Protein AF-A0AA96LCL4-F1 (afdb_monomer)

Organism: NCBI:txid2918900

pLDDT: mean 92.93, std 9.3, range [52.12, 98.62]

Foldseek 3Di:
DDDFDPDPTVDPNVVVLLVVLVVCCVVCVVVLVPPDDSVVSSVLLVVLLVVLVVCVVVVVDPPVRSVVSSVVVVVVVSVVVVVVVVVVVD

Sequence (90 aa):
MIFFDLDGTLLDFKGAEFRGVQAFHLEHGSNLGLTVDLMEFYQEWCQIGKKHYIRFLQGELTFRQQQIERIKNWLKGLRMRQRRSIFSDM

InterPro domains:
  IPR023198 Phosphoglycolate phosphatase-like, domain 2 [G3DSA:1.10.150.240] (12-82)
  IPR023214 HAD superfamily [G3DSA:3.40.50.1000] (2-11)
  IPR036412 HAD-like superfamily [SSF56784] (2-78)

Structure (mmCIF, N/CA/C/O backbone):
data_AF-A0AA96LCL4-F1
#
_entry.id   AF-A0AA96LCL4-F1
#
loop_
_atom_site.group_PDB
_atom_site.id
_atom_site.type_symbol
_atom_site.label_atom_id
_atom_site.label_alt_id
_atom_site.label_comp_id
_atom_site.label_asym_id
_atom_site.label_entity_id
_atom_site.label_seq_id
_atom_site.pdbx_PDB_ins_code
_atom_site.Cartn_x
_atom_site.Cartn_y
_atom_site.Cartn_z
_atom_site.occupancy
_atom_site.B_iso_or_equiv
_atom_site.auth_seq_id
_atom_site.auth_comp_id
_atom_site.auth_asym_id
_atom_site.auth_atom_id
_atom_site.pdbx_PDB_model_num
ATOM 1 N N . MET A 1 1 ? -28.101 -4.169 16.891 1.00 79.19 1 MET A N 1
ATOM 2 C CA . MET A 1 1 ? -27.267 -3.331 16.002 1.00 79.19 1 MET A CA 1
ATOM 3 C C . MET A 1 1 ? -26.066 -4.158 15.587 1.00 79.19 1 MET A C 1
ATOM 5 O O . MET A 1 1 ? -25.496 -4.799 16.459 1.00 79.19 1 MET A O 1
ATOM 9 N N . ILE A 1 2 ? -25.747 -4.214 14.293 1.00 91.38 2 ILE A N 1
ATOM 10 C CA . ILE A 1 2 ? -24.637 -5.019 13.758 1.00 91.38 2 ILE A CA 1
ATOM 11 C C . ILE A 1 2 ? -23.634 -4.064 13.113 1.00 91.38 2 ILE A C 1
ATOM 13 O O . ILE A 1 2 ? -24.045 -3.136 12.420 1.00 91.38 2 ILE A O 1
ATOM 17 N N . PHE A 1 3 ? -22.344 -4.292 13.356 1.00 93.38 3 PHE A N 1
ATOM 18 C CA . PHE A 1 3 ? -21.247 -3.523 12.775 1.00 93.38 3 PHE A CA 1
ATOM 19 C C . PHE A 1 3 ? -20.480 -4.399 11.786 1.00 93.38 3 PHE A C 1
ATOM 21 O O . PHE A 1 3 ? -20.075 -5.506 12.136 1.00 93.38 3 PHE A O 1
ATOM 28 N N . PHE A 1 4 ? -20.286 -3.888 10.57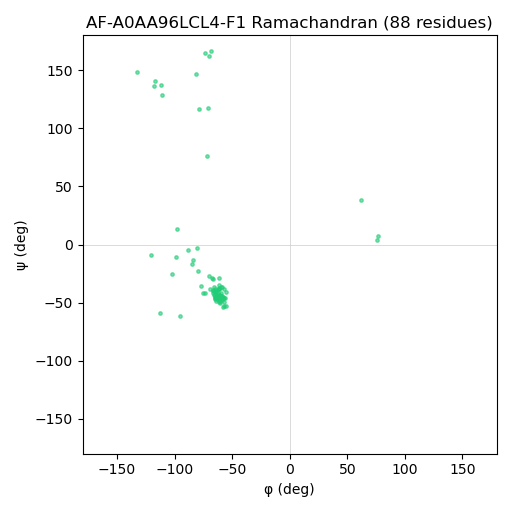2 1.00 95.00 4 PHE A N 1
ATOM 29 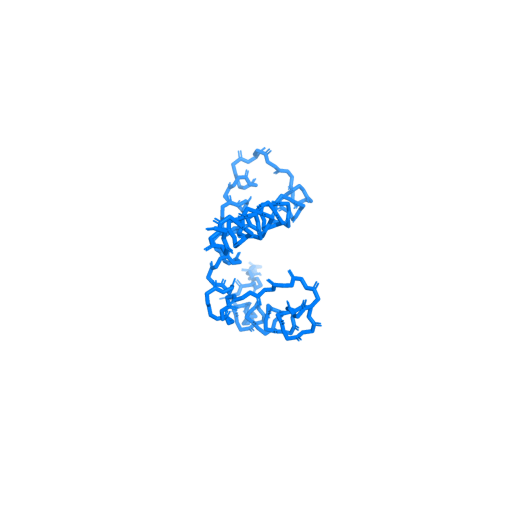C CA . PHE A 1 4 ? -19.435 -4.502 9.559 1.00 95.00 4 PHE A CA 1
ATOM 30 C C . PHE A 1 4 ? -18.209 -3.630 9.334 1.00 95.00 4 PHE A C 1
ATOM 32 O O . PHE A 1 4 ? -18.319 -2.406 9.246 1.00 95.00 4 PHE A O 1
ATOM 39 N N . ASP A 1 5 ? -17.056 -4.278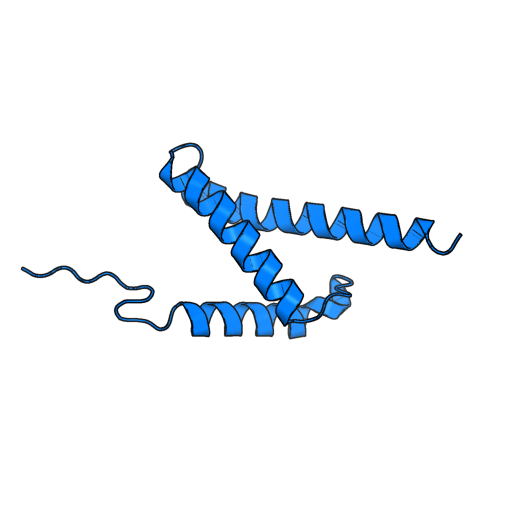 9.228 1.00 93.50 5 ASP A N 1
ATOM 40 C CA . ASP A 1 5 ? -15.862 -3.662 8.668 1.00 93.50 5 ASP A CA 1
ATOM 41 C C . ASP A 1 5 ? -16.035 -3.454 7.151 1.00 93.50 5 ASP A C 1
ATOM 43 O O . ASP A 1 5 ? -16.917 -4.046 6.522 1.00 93.50 5 ASP A O 1
ATOM 47 N N . LEU A 1 6 ? -15.217 -2.591 6.556 1.00 95.56 6 LEU A N 1
ATOM 48 C CA . LEU A 1 6 ? -15.285 -2.274 5.130 1.00 95.56 6 LEU A CA 1
ATOM 49 C C . LEU A 1 6 ? -14.298 -3.125 4.332 1.00 95.56 6 LEU A C 1
ATOM 51 O O . LEU A 1 6 ? -14.696 -3.916 3.470 1.00 95.56 6 LEU A O 1
ATOM 55 N N . ASP A 1 7 ? -13.012 -2.969 4.625 1.00 93.62 7 ASP A N 1
ATOM 56 C CA . ASP A 1 7 ? -11.926 -3.445 3.778 1.00 93.62 7 ASP A CA 1
ATOM 57 C C . ASP A 1 7 ? -11.700 -4.947 3.951 1.00 93.62 7 ASP A C 1
ATOM 59 O O . ASP A 1 7 ? -11.335 -5.431 5.017 1.00 93.62 7 ASP A O 1
ATOM 63 N N . GLY A 1 8 ? -11.914 -5.716 2.883 1.00 90.31 8 GLY A N 1
ATOM 64 C CA . GLY A 1 8 ? -11.826 -7.176 2.943 1.00 90.31 8 GLY A CA 1
ATOM 65 C C . GLY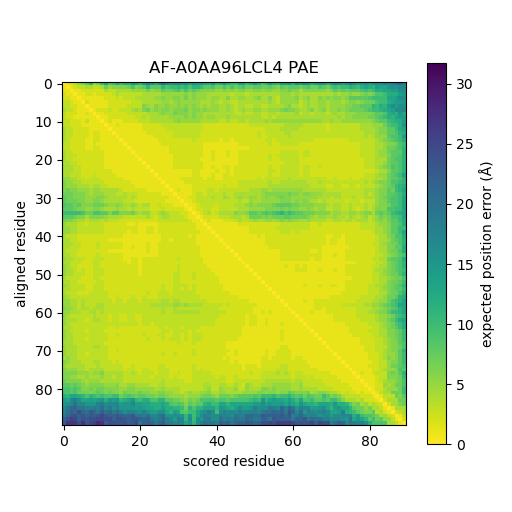 A 1 8 ? -13.032 -7.847 3.607 1.00 90.31 8 GLY A C 1
ATOM 66 O O . GLY A 1 8 ? -13.036 -9.069 3.728 1.00 90.31 8 GLY A O 1
ATOM 67 N N . THR A 1 9 ? -14.056 -7.072 3.985 1.00 94.69 9 THR A N 1
ATOM 68 C CA . THR A 1 9 ? -15.346 -7.584 4.473 1.00 94.69 9 THR A CA 1
ATOM 69 C C . THR A 1 9 ? -16.469 -7.268 3.487 1.00 94.69 9 THR A C 1
ATOM 71 O O . THR A 1 9 ? -17.113 -8.181 2.977 1.00 94.69 9 THR A O 1
ATOM 74 N N . LEU A 1 10 ? -16.692 -5.986 3.183 1.00 96.94 10 LEU A N 1
ATOM 75 C CA . LEU A 1 10 ? -17.703 -5.540 2.215 1.00 96.94 10 LEU A CA 1
ATOM 76 C C . LEU A 1 10 ? -17.092 -5.144 0.869 1.00 96.94 10 LEU A C 1
ATOM 78 O O . LEU A 1 10 ? -17.770 -5.196 -0.156 1.00 96.94 10 LEU A O 1
ATOM 82 N N . LEU A 1 11 ? -15.819 -4.747 0.867 1.00 96.88 11 LEU A N 1
ATOM 83 C CA . LEU A 1 11 ? -15.098 -4.295 -0.316 1.00 96.88 11 LEU A CA 1
ATOM 84 C C . LEU A 1 11 ? -13.921 -5.219 -0.632 1.00 96.88 11 LEU A C 1
ATOM 86 O O . LEU A 1 11 ? -13.178 -5.627 0.265 1.00 96.88 11 LEU A O 1
ATOM 90 N N . ASP A 1 12 ? -13.695 -5.470 -1.925 1.00 97.25 12 ASP A N 1
ATOM 91 C CA . ASP A 1 12 ? -12.458 -6.081 -2.426 1.00 97.25 12 ASP A CA 1
ATOM 92 C C . ASP A 1 12 ? -11.300 -5.077 -2.334 1.00 97.25 12 ASP A C 1
ATOM 94 O O . ASP A 1 12 ? -10.864 -4.454 -3.309 1.00 97.25 12 ASP A O 1
ATOM 98 N N . PHE A 1 13 ? -10.816 -4.906 -1.109 1.00 96.00 13 PHE A N 1
ATOM 99 C CA . PHE A 1 13 ? -9.724 -4.002 -0.798 1.00 96.00 13 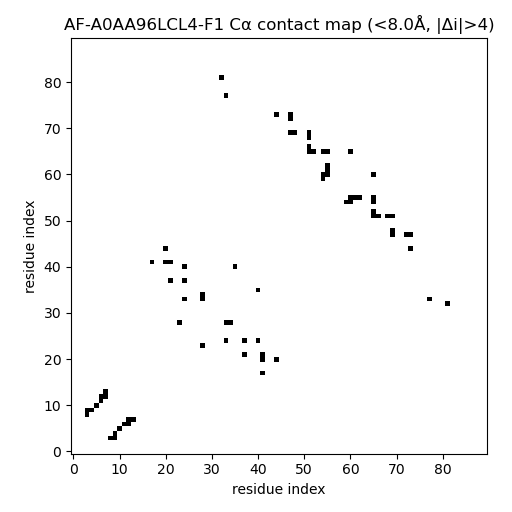PHE A CA 1
ATOM 100 C C . PHE A 1 13 ? -8.435 -4.406 -1.517 1.00 96.00 13 PHE A C 1
ATOM 102 O O . PHE A 1 13 ? -7.699 -3.548 -1.998 1.00 96.00 13 PHE A O 1
ATOM 109 N N . LYS A 1 14 ? -8.156 -5.711 -1.633 1.00 95.75 14 LYS A N 1
ATOM 110 C CA . LYS A 1 14 ? -6.902 -6.189 -2.226 1.00 95.75 14 LYS A CA 1
ATOM 111 C C . LYS A 1 14 ? -6.868 -6.023 -3.734 1.00 95.75 14 LYS A C 1
ATOM 113 O O . LYS A 1 14 ? -5.855 -5.555 -4.254 1.00 95.75 14 LYS A O 1
ATOM 118 N N . GLY A 1 15 ? -7.965 -6.307 -4.429 1.00 97.62 15 GLY A N 1
ATOM 119 C CA . GLY A 1 15 ? -8.063 -6.000 -5.849 1.00 97.62 15 GLY A CA 1
ATOM 120 C C . GLY A 1 15 ? -8.017 -4.496 -6.117 1.00 97.62 15 GLY A C 1
ATOM 121 O O . GLY A 1 15 ? -7.363 -4.074 -7.070 1.00 97.62 15 GLY A O 1
ATOM 122 N N . ALA A 1 16 ? -8.646 -3.668 -5.274 1.00 9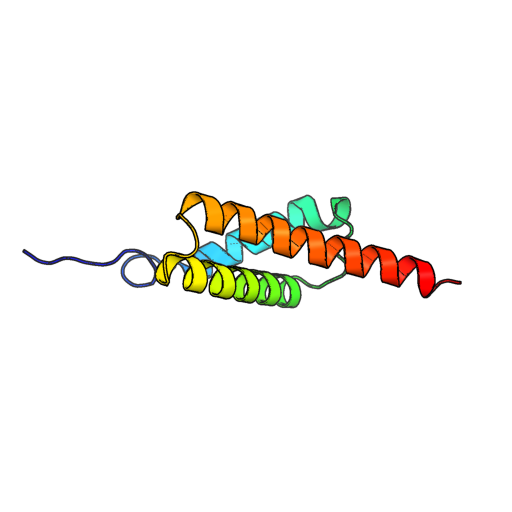7.62 16 ALA A N 1
ATOM 123 C CA . ALA A 1 16 ? -8.555 -2.211 -5.392 1.00 97.62 16 ALA A CA 1
ATOM 124 C C . ALA A 1 16 ? -7.120 -1.695 -5.169 1.00 97.62 16 ALA A C 1
ATOM 126 O O . ALA A 1 16 ? -6.626 -0.899 -5.968 1.00 97.62 16 ALA A O 1
ATOM 127 N N . GLU A 1 17 ? -6.430 -2.187 -4.135 1.00 97.38 17 GLU A N 1
ATOM 128 C CA . GLU A 1 17 ? -5.034 -1.851 -3.835 1.00 97.38 17 GLU A CA 1
ATOM 129 C C . GLU A 1 17 ? -4.110 -2.222 -5.002 1.00 97.38 17 GLU A C 1
ATOM 131 O O . GLU A 1 17 ? -3.324 -1.386 -5.448 1.00 97.38 17 GLU A O 1
ATOM 136 N N . PHE A 1 18 ? -4.236 -3.440 -5.540 1.00 98.38 18 PHE A N 1
ATOM 137 C CA . PHE A 1 18 ? -3.440 -3.886 -6.683 1.00 98.38 18 PHE A CA 1
ATOM 138 C C . PHE A 1 18 ? -3.675 -3.016 -7.921 1.00 98.38 18 PHE A C 1
ATOM 140 O O . PHE A 1 18 ? -2.714 -2.537 -8.518 1.00 98.38 18 PHE A O 1
ATOM 147 N N . ARG A 1 19 ? -4.939 -2.749 -8.281 1.00 98.50 19 ARG A N 1
ATOM 148 C CA . ARG A 1 19 ? -5.270 -1.898 -9.439 1.00 98.50 19 ARG A CA 1
ATOM 149 C C . ARG A 1 19 ? -4.730 -0.475 -9.284 1.00 98.50 19 ARG A C 1
ATOM 151 O O . ARG A 1 19 ? -4.241 0.093 -10.256 1.00 98.50 19 ARG A O 1
ATOM 158 N N . GLY A 1 20 ? -4.768 0.088 -8.075 1.00 97.81 20 GLY A N 1
ATOM 159 C CA . GLY A 1 20 ? -4.186 1.404 -7.796 1.00 97.81 20 GLY A CA 1
ATOM 160 C C . GLY A 1 20 ? -2.665 1.425 -7.963 1.00 97.81 20 GLY A C 1
ATOM 161 O O . GLY A 1 20 ? -2.121 2.316 -8.613 1.00 97.81 20 GLY A O 1
ATOM 162 N N . VAL A 1 21 ? -1.976 0.415 -7.427 1.00 97.44 21 VAL A N 1
ATOM 163 C CA . VAL A 1 21 ? -0.520 0.258 -7.578 1.00 97.44 21 VAL A CA 1
ATOM 164 C C . VAL A 1 21 ? -0.138 0.035 -9.043 1.00 97.44 21 VAL A C 1
ATOM 166 O O . VAL A 1 21 ? 0.838 0.615 -9.512 1.00 97.44 21 VAL A O 1
ATOM 169 N N . GLN A 1 22 ? -0.925 -0.753 -9.776 1.00 98.19 22 GLN A N 1
ATOM 170 C CA . GLN A 1 22 ? -0.746 -0.980 -11.206 1.00 98.19 22 GLN A CA 1
ATOM 171 C C . GLN A 1 22 ? -0.871 0.313 -12.009 1.00 98.19 22 GLN A C 1
ATOM 173 O O . GLN A 1 22 ? 0.012 0.605 -12.810 1.00 98.19 22 GLN A O 1
ATOM 178 N N . ALA A 1 23 ? -1.923 1.101 -11.779 1.00 98.31 23 ALA A N 1
ATOM 179 C CA . ALA A 1 23 ? -2.094 2.388 -12.446 1.00 98.31 23 ALA A CA 1
ATOM 180 C C . ALA A 1 23 ? -0.908 3.326 -12.164 1.00 98.31 23 ALA A C 1
ATOM 182 O O . ALA A 1 23 ? -0.330 3.879 -13.094 1.00 98.31 23 ALA A O 1
ATOM 183 N N . PHE A 1 24 ? -0.475 3.420 -10.902 1.00 96.75 24 PHE A N 1
ATOM 184 C CA . PHE A 1 24 ? 0.685 4.225 -10.515 1.00 96.75 24 PHE A CA 1
ATOM 185 C C . PHE A 1 24 ? 1.984 3.766 -11.200 1.00 96.75 24 PHE A C 1
ATOM 187 O O . PHE A 1 24 ? 2.759 4.594 -11.681 1.00 96.75 24 PHE A O 1
ATOM 194 N N . HIS A 1 25 ? 2.236 2.452 -11.246 1.00 96.06 25 HIS A N 1
ATOM 195 C CA . HIS A 1 25 ? 3.424 1.877 -11.889 1.00 96.06 25 HIS A CA 1
ATOM 196 C C . HIS A 1 25 ? 3.443 2.175 -13.390 1.00 96.06 25 HIS A C 1
ATOM 198 O O . HIS A 1 25 ? 4.462 2.635 -13.899 1.00 96.06 25 HIS A O 1
ATOM 204 N N . LEU A 1 26 ? 2.310 2.004 -14.074 1.00 96.00 26 LEU A N 1
ATOM 205 C CA . LEU A 1 26 ? 2.189 2.276 -15.507 1.00 96.00 26 LEU A CA 1
ATOM 206 C C . LEU A 1 26 ? 2.327 3.769 -15.836 1.00 96.00 26 LEU A C 1
ATOM 208 O O . LEU A 1 26 ? 2.988 4.118 -16.811 1.00 96.00 26 LEU A O 1
ATOM 212 N N . GLU A 1 27 ? 1.727 4.650 -15.034 1.00 97.12 27 GLU A N 1
ATOM 213 C CA . GLU A 1 27 ? 1.712 6.092 -15.306 1.00 97.12 27 GLU A CA 1
ATOM 214 C C . GLU A 1 27 ? 3.043 6.777 -14.966 1.00 97.12 27 GLU A C 1
ATOM 216 O O . GLU A 1 27 ? 3.470 7.712 -15.649 1.00 97.12 27 GLU A O 1
ATOM 221 N N . HIS A 1 28 ? 3.722 6.331 -13.907 1.00 95.06 28 HIS A N 1
ATOM 222 C CA . HIS A 1 28 ? 4.886 7.039 -13.370 1.00 95.06 28 HIS A CA 1
ATOM 223 C C . HIS A 1 28 ? 6.177 6.222 -13.365 1.00 95.06 28 HIS A C 1
ATOM 225 O O . HIS A 1 28 ? 7.238 6.790 -13.098 1.00 95.06 28 HIS A O 1
ATOM 231 N N . GLY A 1 29 ? 6.130 4.922 -13.665 1.00 92.44 29 GLY A N 1
ATOM 232 C CA . GLY A 1 29 ? 7.287 4.034 -13.560 1.00 92.44 29 GLY A CA 1
ATOM 233 C C . GLY A 1 29 ? 8.486 4.504 -14.374 1.00 92.44 29 GLY A C 1
ATOM 234 O O . GLY A 1 29 ? 9.582 4.608 -13.825 1.00 92.44 29 GLY A O 1
ATOM 235 N N . SER A 1 30 ? 8.270 4.908 -15.628 1.00 90.50 30 SER A N 1
ATOM 236 C CA . SER A 1 30 ? 9.329 5.458 -16.485 1.00 90.50 30 SER A CA 1
ATOM 237 C C . SER A 1 30 ? 9.938 6.740 -15.908 1.00 90.50 30 SER A C 1
ATOM 239 O O . SER A 1 30 ? 11.157 6.856 -15.811 1.00 90.50 30 SER A O 1
ATOM 241 N N . ASN A 1 31 ? 9.103 7.681 -15.451 1.00 91.31 31 ASN A N 1
ATOM 242 C CA . ASN A 1 31 ? 9.556 8.970 -14.907 1.00 91.31 31 ASN A CA 1
ATOM 243 C C . ASN A 1 31 ? 10.332 8.817 -13.592 1.00 91.31 31 ASN A C 1
ATOM 245 O O . ASN A 1 31 ? 11.207 9.620 -13.276 1.00 91.31 31 ASN A O 1
ATOM 249 N N . LEU A 1 32 ? 10.003 7.788 -12.815 1.00 89.31 32 LEU A N 1
ATOM 250 C CA . LEU A 1 32 ? 10.648 7.472 -11.544 1.00 89.31 32 LEU A CA 1
ATOM 251 C C . LEU A 1 32 ? 11.870 6.557 -11.710 1.00 89.31 32 LEU A C 1
ATOM 253 O O . LEU A 1 32 ? 12.562 6.289 -10.725 1.00 89.31 32 LEU A O 1
ATOM 257 N N . GLY A 1 33 ? 12.143 6.078 -12.929 1.00 89.56 33 GLY A N 1
ATOM 258 C CA . GLY A 1 33 ? 13.197 5.104 -13.198 1.00 89.56 33 GLY A CA 1
ATOM 259 C C . GLY A 1 33 ? 12.964 3.779 -12.470 1.00 89.56 33 GLY A C 1
ATOM 260 O O . GLY A 1 33 ? 13.907 3.206 -11.924 1.00 89.56 33 GLY A O 1
ATOM 261 N N . LEU A 1 34 ? 11.710 3.321 -12.386 1.00 89.56 34 LEU A N 1
ATOM 262 C CA . LEU A 1 34 ? 11.399 2.006 -11.834 1.00 89.56 34 LEU A CA 1
ATOM 263 C C . LEU A 1 34 ? 11.872 0.925 -12.805 1.00 89.56 34 LEU A C 1
ATOM 265 O O . LEU A 1 34 ? 11.381 0.825 -13.924 1.00 89.56 34 LEU A O 1
ATOM 269 N N . THR A 1 35 ? 12.814 0.105 -12.351 1.00 86.81 35 THR A N 1
ATOM 270 C CA . THR A 1 35 ? 13.344 -1.038 -13.110 1.00 86.81 35 THR A CA 1
ATOM 271 C C . THR A 1 35 ? 12.718 -2.369 -12.702 1.00 86.81 35 THR A C 1
ATOM 273 O O . THR A 1 35 ? 12.927 -3.374 -1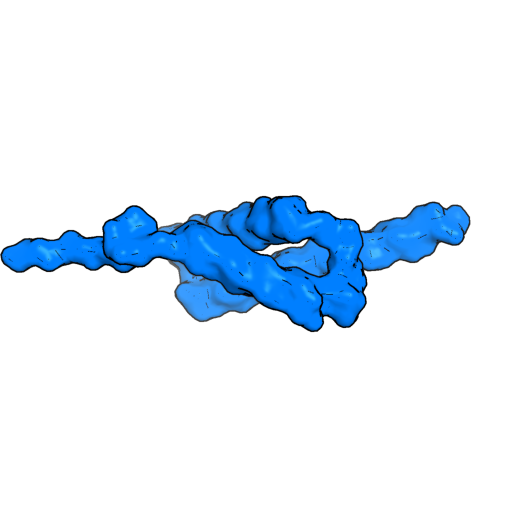3.372 1.00 86.81 35 THR A O 1
ATOM 276 N N . VAL A 1 36 ? 11.972 -2.378 -11.595 1.00 88.81 36 VAL A N 1
ATOM 277 C CA . VAL A 1 36 ? 11.294 -3.563 -11.061 1.00 88.81 36 VAL A CA 1
ATOM 278 C C . VAL A 1 36 ? 9.983 -3.812 -11.797 1.00 88.81 36 VAL A C 1
ATOM 280 O O . VAL A 1 36 ? 9.287 -2.866 -12.194 1.00 88.81 36 VAL A O 1
ATOM 283 N N . ASP A 1 37 ? 9.627 -5.085 -11.950 1.00 94.50 37 ASP A N 1
ATOM 284 C CA . ASP A 1 37 ? 8.334 -5.452 -12.515 1.00 94.50 37 ASP A CA 1
ATOM 285 C C . ASP A 1 37 ? 7.172 -5.083 -11.571 1.00 94.50 37 ASP A C 1
ATOM 287 O O . ASP A 1 37 ? 7.355 -4.736 -10.399 1.00 94.50 37 ASP A O 1
ATOM 291 N N . LEU A 1 38 ? 5.947 -5.124 -12.101 1.00 96.25 38 LEU A N 1
ATOM 292 C CA . LEU A 1 38 ? 4.745 -4.740 -11.363 1.00 96.25 38 LEU A CA 1
ATOM 293 C C . LEU A 1 38 ? 4.517 -5.592 -10.104 1.00 96.25 38 LEU A C 1
ATOM 295 O O . LEU A 1 38 ? 4.031 -5.079 -9.095 1.00 96.25 38 LEU A O 1
ATOM 299 N N . MET A 1 39 ? 4.824 -6.888 -10.152 1.00 97.19 39 MET A N 1
ATOM 300 C CA . MET A 1 39 ? 4.554 -7.788 -9.037 1.00 97.19 39 MET A CA 1
ATOM 301 C C . MET A 1 39 ? 5.566 -7.574 -7.913 1.00 97.19 39 MET A C 1
ATOM 303 O O . MET A 1 39 ? 5.174 -7.490 -6.749 1.00 97.19 39 MET A O 1
ATOM 307 N N . GLU A 1 40 ? 6.843 -7.404 -8.250 1.00 95.88 40 GLU A N 1
ATOM 308 C CA . GLU A 1 40 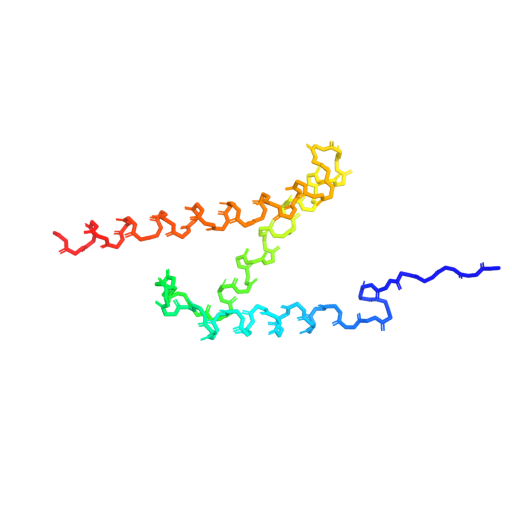? 7.884 -7.026 -7.295 1.00 95.88 40 GLU A CA 1
ATOM 309 C C . GLU A 1 40 ? 7.567 -5.663 -6.656 1.00 95.88 40 GLU A C 1
ATOM 311 O O . GLU A 1 40 ? 7.617 -5.512 -5.431 1.00 95.88 40 GLU A O 1
ATOM 316 N N . PHE A 1 41 ? 7.135 -4.688 -7.463 1.00 96.38 41 PHE A N 1
ATOM 317 C CA . PHE A 1 41 ? 6.699 -3.381 -6.974 1.00 96.38 41 PHE A CA 1
ATOM 318 C C . PHE A 1 41 ? 5.509 -3.484 -6.007 1.00 96.38 41 PHE A C 1
ATOM 320 O O . PHE A 1 41 ? 5.506 -2.853 -4.946 1.00 96.38 41 PHE A O 1
ATOM 327 N N . TYR A 1 42 ? 4.510 -4.308 -6.334 1.00 98.00 42 TYR A N 1
ATOM 328 C CA . TYR A 1 42 ? 3.350 -4.538 -5.474 1.00 98.00 42 TYR A CA 1
ATOM 329 C C . TYR A 1 42 ? 3.727 -5.224 -4.156 1.00 98.00 42 TYR A C 1
ATOM 331 O O . TYR A 1 42 ? 3.246 -4.833 -3.089 1.00 98.00 42 TYR A O 1
ATOM 339 N N . GLN A 1 43 ? 4.638 -6.197 -4.192 1.00 97.56 43 GLN A N 1
ATOM 340 C CA . GLN A 1 43 ? 5.143 -6.842 -2.982 1.00 97.56 43 GLN A CA 1
ATOM 341 C C . GLN A 1 43 ? 5.867 -5.844 -2.068 1.00 97.56 43 GLN A C 1
ATOM 343 O O . GLN A 1 43 ? 5.579 -5.804 -0.867 1.00 97.56 43 GLN A O 1
ATOM 348 N N . GLU A 1 44 ? 6.748 -4.999 -2.619 1.00 96.56 44 GLU A N 1
ATOM 349 C CA . GLU A 1 44 ? 7.416 -3.924 -1.871 1.00 96.56 44 GLU A CA 1
ATOM 350 C C . GLU A 1 44 ? 6.383 -2.972 -1.244 1.00 96.56 44 GLU A C 1
ATOM 352 O O . GLU A 1 44 ? 6.454 -2.656 -0.049 1.00 96.56 44 GLU A O 1
ATOM 357 N N . TRP A 1 45 ? 5.376 -2.565 -2.022 1.00 97.56 45 TRP A N 1
ATOM 358 C CA . TRP A 1 45 ? 4.290 -1.700 -1.566 1.00 97.56 45 TRP A CA 1
ATOM 359 C C . TRP A 1 45 ? 3.539 -2.291 -0.367 1.00 97.56 45 TRP A C 1
ATOM 361 O O . TRP A 1 45 ? 3.372 -1.618 0.658 1.00 97.56 45 TRP A O 1
ATOM 371 N N . CYS A 1 46 ? 3.131 -3.561 -0.452 1.00 97.81 46 CYS A N 1
ATOM 372 C CA . CYS A 1 46 ? 2.437 -4.258 0.629 1.00 97.81 46 CYS A CA 1
ATOM 373 C C . CYS A 1 46 ? 3.310 -4.407 1.881 1.00 97.81 46 CYS A C 1
ATOM 375 O O . CYS A 1 46 ? 2.819 -4.212 2.996 1.00 97.81 46 CYS A O 1
ATOM 377 N N . GLN A 1 47 ? 4.599 -4.725 1.727 1.00 98.25 47 GLN A N 1
ATOM 378 C CA . GLN A 1 47 ? 5.525 -4.863 2.856 1.00 98.25 47 GLN A CA 1
ATOM 379 C C . GLN A 1 47 ? 5.709 -3.535 3.601 1.00 98.25 47 GLN A C 1
ATOM 381 O O . GLN A 1 47 ? 5.608 -3.490 4.832 1.00 98.25 47 GLN A O 1
ATOM 386 N N . ILE A 1 48 ? 5.916 -2.436 2.868 1.00 98.38 48 ILE A N 1
ATOM 387 C CA . ILE A 1 48 ? 6.028 -1.090 3.441 1.00 98.38 48 ILE A CA 1
ATOM 388 C C . ILE A 1 48 ? 4.712 -0.676 4.115 1.00 98.38 48 ILE A C 1
ATOM 390 O O . ILE A 1 48 ? 4.734 -0.139 5.226 1.00 98.38 48 ILE A O 1
ATOM 394 N N . GLY A 1 49 ? 3.570 -0.950 3.475 1.00 97.69 49 GLY A N 1
ATOM 395 C CA . GLY A 1 49 ? 2.242 -0.701 4.035 1.00 97.69 49 GLY A CA 1
ATOM 396 C C . GLY A 1 49 ? 2.036 -1.417 5.369 1.00 97.69 49 GLY A C 1
ATOM 397 O O . GLY A 1 49 ? 1.743 -0.770 6.374 1.00 97.69 49 GLY A O 1
ATOM 398 N N . LYS A 1 50 ? 2.278 -2.734 5.404 1.00 97.94 50 LYS A N 1
ATOM 399 C CA . LYS A 1 50 ? 2.157 -3.559 6.615 1.00 97.94 50 LYS A CA 1
ATOM 400 C C . LYS A 1 50 ? 3.047 -3.045 7.744 1.00 97.94 50 LYS A C 1
ATOM 402 O O . LYS A 1 50 ? 2.579 -2.910 8.872 1.00 97.94 50 LYS A O 1
ATOM 407 N N . LYS A 1 51 ? 4.308 -2.717 7.443 1.00 98.50 51 LYS A N 1
ATOM 408 C CA . LYS A 1 51 ? 5.268 -2.195 8.424 1.00 98.50 51 LYS A CA 1
ATOM 409 C C . LYS A 1 51 ? 4.738 -0.952 9.138 1.00 98.50 51 LYS A C 1
ATOM 411 O O . LYS A 1 51 ? 4.734 -0.912 10.362 1.00 98.50 51 LYS A O 1
ATOM 416 N N . HIS A 1 52 ? 4.304 0.068 8.397 1.00 98.50 52 HIS A N 1
ATOM 417 C CA . HIS A 1 52 ? 3.872 1.329 9.016 1.00 98.50 52 HIS A CA 1
ATOM 418 C C . HIS A 1 52 ? 2.456 1.268 9.582 1.00 98.50 52 HIS A C 1
ATOM 420 O O . HIS A 1 52 ? 2.157 2.005 10.518 1.00 98.50 52 HIS A O 1
ATOM 426 N N . TYR A 1 53 ? 1.615 0.358 9.087 1.00 97.62 53 TYR A N 1
ATOM 427 C CA . TYR A 1 53 ? 0.327 0.074 9.712 1.00 97.62 53 TYR A CA 1
ATOM 428 C C . TYR A 1 53 ? 0.494 -0.530 11.113 1.00 97.62 53 TYR A C 1
ATOM 430 O O . TYR A 1 53 ? -0.155 -0.073 12.047 1.00 97.62 53 TYR A O 1
ATOM 438 N N . ILE A 1 54 ? 1.426 -1.475 11.296 1.00 98.50 54 ILE A N 1
ATOM 439 C CA . ILE A 1 54 ? 1.744 -2.035 12.622 1.00 98.50 54 ILE A CA 1
ATOM 440 C C . ILE A 1 54 ? 2.211 -0.934 13.586 1.00 98.50 54 ILE A C 1
ATOM 442 O O . ILE A 1 54 ? 1.718 -0.860 14.707 1.00 98.50 54 ILE A O 1
ATOM 446 N N . ARG A 1 55 ? 3.085 -0.029 13.132 1.00 98.50 55 ARG A N 1
ATOM 447 C CA . ARG A 1 55 ? 3.561 1.109 13.941 1.00 98.50 55 ARG A CA 1
ATOM 448 C C . ARG A 1 55 ? 2.427 2.046 14.362 1.00 98.50 55 ARG A C 1
ATOM 450 O O . ARG A 1 55 ? 2.412 2.536 15.486 1.00 98.50 55 ARG A O 1
ATOM 457 N N . PHE A 1 56 ? 1.457 2.278 13.477 1.00 98.56 56 PHE A N 1
ATOM 458 C CA . PHE A 1 56 ? 0.233 3.007 13.815 1.00 98.56 56 PHE A CA 1
ATOM 459 C C . PHE A 1 56 ? -0.595 2.272 14.881 1.00 98.56 56 PHE A C 1
ATOM 461 O O . PHE A 1 56 ? -0.982 2.890 15.868 1.00 98.56 56 PHE A O 1
ATOM 468 N N . LEU A 1 57 ? -0.812 0.959 14.734 1.00 98.19 57 LEU A N 1
ATOM 469 C CA . LEU A 1 57 ? -1.548 0.156 15.723 1.00 98.19 57 LEU A CA 1
ATOM 470 C C . LEU A 1 57 ? -0.868 0.130 17.100 1.00 98.19 57 LEU A C 1
ATOM 472 O O . LEU A 1 57 ? -1.544 0.008 18.116 1.00 98.19 57 LEU A O 1
ATOM 476 N N . GLN A 1 58 ? 0.457 0.269 17.139 1.00 98.44 58 GLN A N 1
ATOM 477 C CA . GLN A 1 58 ? 1.247 0.376 18.369 1.00 98.44 58 GLN A CA 1
ATOM 478 C C . GLN A 1 58 ? 1.240 1.790 18.979 1.00 98.44 58 GLN A C 1
ATOM 480 O O . GLN A 1 58 ? 1.828 2.000 20.037 1.00 98.44 58 GLN A O 1
ATOM 485 N N . GLY A 1 59 ? 0.599 2.766 18.330 1.00 98.38 59 GLY A N 1
ATOM 486 C CA . GLY A 1 59 ? 0.570 4.159 18.778 1.00 98.38 59 GLY A CA 1
ATOM 487 C C . GLY A 1 59 ? 1.860 4.940 18.506 1.00 98.38 59 GLY A C 1
ATOM 488 O O . GLY A 1 59 ? 1.972 6.084 18.937 1.00 98.38 59 GLY A O 1
ATOM 489 N N . GLU A 1 60 ? 2.824 4.373 17.770 1.00 98.62 60 GLU A N 1
ATOM 490 C CA . GLU A 1 60 ? 4.070 5.069 17.406 1.00 98.62 60 GLU A CA 1
ATOM 491 C C . GLU A 1 60 ? 3.840 6.192 16.387 1.00 98.62 60 GLU A C 1
ATOM 493 O O . GLU A 1 60 ? 4.633 7.128 16.287 1.00 98.62 60 GLU A O 1
ATOM 498 N N . LEU A 1 61 ? 2.787 6.062 15.576 1.00 98.44 61 LEU A N 1
ATOM 499 C CA . LEU A 1 61 ? 2.422 6.993 14.516 1.00 98.44 61 LEU A CA 1
ATOM 500 C C . LEU A 1 61 ? 0.933 7.311 14.597 1.00 98.44 61 LEU A C 1
ATOM 502 O O . LEU A 1 61 ? 0.117 6.450 14.905 1.00 98.44 61 LEU A O 1
ATOM 506 N N . THR A 1 62 ? 0.559 8.523 14.202 1.00 98.56 62 THR A N 1
ATOM 507 C CA . THR A 1 62 ? -0.822 8.838 13.829 1.00 98.56 62 THR A CA 1
ATOM 508 C C . THR A 1 62 ? -1.170 8.233 12.467 1.00 98.56 62 THR A C 1
ATOM 510 O O . THR A 1 62 ? -0.292 7.905 11.661 1.00 98.56 62 THR A O 1
ATOM 513 N N . PHE A 1 63 ? -2.465 8.163 12.150 1.00 96.81 63 PHE A N 1
ATOM 514 C CA . PHE A 1 63 ? -2.925 7.701 10.838 1.00 96.81 63 PHE A CA 1
ATOM 515 C C . PHE A 1 63 ? -2.310 8.507 9.678 1.00 96.81 63 PHE A C 1
ATOM 517 O O . PHE A 1 63 ? -1.863 7.940 8.682 1.00 96.81 63 PHE A O 1
ATOM 524 N N . ARG A 1 64 ? -2.201 9.835 9.818 1.00 98.25 64 ARG A N 1
ATOM 525 C CA . ARG A 1 64 ? -1.556 10.684 8.802 1.00 98.25 64 ARG A CA 1
ATOM 526 C C . ARG A 1 64 ? -0.058 10.398 8.693 1.00 98.25 64 ARG A C 1
ATOM 528 O O . ARG A 1 64 ? 0.495 10.387 7.595 1.00 98.25 64 ARG A O 1
ATOM 535 N N . GLN A 1 65 ? 0.608 10.160 9.821 1.00 98.50 65 GLN A N 1
ATOM 536 C CA . GLN A 1 65 ? 2.036 9.860 9.829 1.00 98.50 65 GLN A CA 1
ATOM 537 C C . GLN A 1 65 ? 2.345 8.520 9.154 1.00 98.50 65 GLN A C 1
ATOM 539 O O . GLN A 1 65 ? 3.294 8.477 8.375 1.00 98.50 65 GLN A O 1
ATOM 544 N N . GLN A 1 66 ? 1.545 7.460 9.346 1.00 98.38 66 GLN A N 1
ATOM 545 C CA . GLN A 1 66 ? 1.814 6.195 8.642 1.00 98.38 66 GLN A CA 1
ATOM 546 C C . GLN A 1 66 ? 1.733 6.345 7.117 1.00 98.38 66 GLN A C 1
ATOM 548 O O . GLN A 1 66 ? 2.588 5.807 6.416 1.00 98.38 66 GLN A O 1
ATOM 553 N N . GLN A 1 67 ? 0.797 7.149 6.593 1.00 97.56 67 GLN A N 1
ATOM 554 C CA . GLN A 1 67 ? 0.698 7.400 5.148 1.00 97.56 67 GLN A CA 1
ATOM 555 C C . GLN A 1 67 ? 1.962 8.086 4.609 1.00 97.56 67 GLN A C 1
ATOM 557 O O . GLN A 1 67 ? 2.512 7.674 3.589 1.00 97.56 67 GLN A O 1
ATOM 562 N N . ILE A 1 68 ? 2.459 9.098 5.327 1.00 98.31 68 ILE A N 1
ATOM 563 C CA . ILE A 1 68 ? 3.684 9.826 4.966 1.00 98.31 68 ILE A CA 1
ATOM 564 C C . ILE A 1 68 ? 4.907 8.901 5.030 1.00 98.31 68 ILE A C 1
ATOM 566 O O . ILE A 1 68 ? 5.733 8.889 4.114 1.00 98.31 68 ILE A O 1
ATOM 570 N N . GLU A 1 69 ? 5.033 8.114 6.098 1.00 98.44 69 GLU A N 1
ATOM 571 C CA . GLU A 1 69 ? 6.183 7.233 6.307 1.00 98.44 69 GLU A CA 1
ATOM 572 C C . GLU A 1 69 ? 6.240 6.081 5.293 1.00 98.44 69 GLU A C 1
ATOM 574 O O . GLU A 1 69 ? 7.338 5.674 4.904 1.00 98.44 69 GLU A O 1
ATOM 579 N N . ARG A 1 70 ? 5.094 5.615 4.773 1.00 98.06 70 ARG A N 1
ATOM 580 C CA . ARG A 1 70 ? 5.053 4.669 3.644 1.00 98.06 70 ARG A CA 1
ATOM 581 C C . ARG A 1 70 ? 5.761 5.230 2.414 1.00 98.06 70 ARG A C 1
ATOM 583 O O . ARG A 1 70 ? 6.693 4.606 1.908 1.00 98.06 70 ARG A O 1
ATOM 590 N N . ILE A 1 71 ? 5.381 6.432 1.980 1.00 96.75 71 ILE A N 1
ATOM 591 C CA . ILE A 1 71 ? 5.965 7.065 0.790 1.00 96.75 71 ILE A CA 1
ATOM 592 C C . ILE A 1 71 ? 7.442 7.397 1.010 1.00 96.75 71 ILE A C 1
ATOM 594 O O . ILE A 1 71 ? 8.273 7.108 0.150 1.00 96.75 71 ILE A O 1
ATOM 598 N N . LYS A 1 72 ? 7.812 7.933 2.180 1.00 98.00 72 LYS A N 1
ATOM 599 C CA . LYS A 1 72 ? 9.222 8.201 2.510 1.00 98.00 72 LYS A CA 1
ATOM 600 C C . LYS A 1 72 ? 10.077 6.936 2.495 1.00 98.00 72 LYS A C 1
ATOM 602 O O . LYS A 1 72 ? 11.190 6.965 1.970 1.00 98.00 72 LYS A O 1
ATOM 607 N N . ASN A 1 73 ? 9.587 5.835 3.074 1.00 98.06 73 ASN A N 1
ATOM 608 C CA . ASN A 1 73 ? 10.312 4.565 3.076 1.00 98.06 73 ASN A CA 1
ATOM 609 C C . ASN A 1 73 ? 10.530 4.081 1.640 1.00 98.06 73 ASN A C 1
ATOM 611 O O . ASN A 1 73 ? 11.639 3.658 1.315 1.00 98.06 73 ASN A O 1
ATOM 615 N N . TRP A 1 74 ? 9.504 4.159 0.797 1.00 95.69 74 TRP A N 1
AT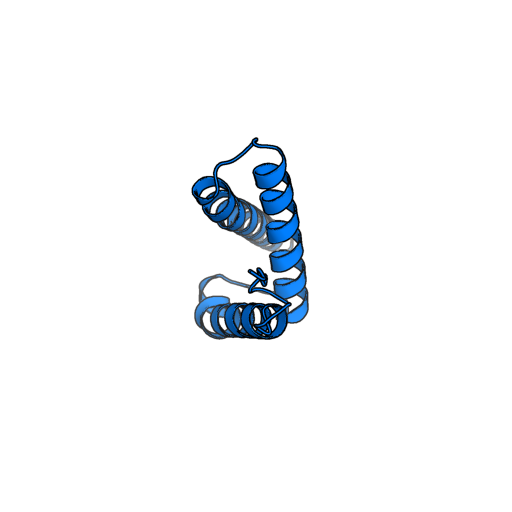OM 616 C CA . TRP A 1 74 ? 9.604 3.757 -0.600 1.00 95.69 74 TRP A CA 1
ATOM 617 C C . TRP A 1 74 ? 10.594 4.641 -1.384 1.00 95.69 74 TRP A C 1
ATOM 619 O O . TRP A 1 74 ? 11.540 4.128 -1.981 1.00 95.69 74 TRP A O 1
ATOM 629 N N . LEU A 1 75 ? 10.493 5.972 -1.266 1.00 94.94 75 LEU A N 1
ATOM 630 C CA . LEU A 1 75 ? 11.428 6.923 -1.891 1.00 94.94 75 LEU A CA 1
ATOM 631 C C . LEU A 1 75 ? 12.883 6.692 -1.465 1.00 94.94 75 LEU A C 1
ATOM 633 O O . LEU A 1 75 ? 13.804 6.813 -2.275 1.00 94.94 75 LEU A O 1
ATOM 637 N N . LYS A 1 76 ? 13.116 6.353 -0.191 1.00 95.50 76 LYS A N 1
ATOM 638 C CA . LYS A 1 76 ? 14.453 5.998 0.299 1.00 95.50 76 LYS A CA 1
ATOM 639 C C . LYS A 1 76 ? 14.978 4.739 -0.399 1.00 95.50 76 LYS A C 1
ATOM 641 O O . LYS A 1 76 ? 16.133 4.732 -0.814 1.00 95.50 76 LYS A O 1
ATOM 646 N N . GLY A 1 77 ? 14.147 3.706 -0.552 1.00 92.69 77 GLY A N 1
ATOM 647 C CA . GLY A 1 77 ? 14.499 2.477 -1.272 1.00 92.69 77 GLY A CA 1
ATOM 648 C C . GLY A 1 77 ? 14.811 2.723 -2.751 1.00 92.69 77 GLY A C 1
ATOM 649 O O . GLY A 1 77 ? 15.801 2.204 -3.267 1.00 92.69 77 GLY A O 1
ATOM 650 N N . LEU A 1 78 ? 14.022 3.571 -3.414 1.00 91.56 78 LEU A N 1
ATOM 651 C CA . LEU A 1 78 ? 14.243 3.973 -4.806 1.00 91.56 78 LEU A CA 1
ATOM 652 C C . LEU A 1 78 ? 15.600 4.671 -4.996 1.00 91.56 78 LEU A C 1
ATOM 654 O O . LEU A 1 78 ? 16.404 4.246 -5.823 1.00 91.56 78 LEU A O 1
ATOM 658 N N . ARG A 1 79 ? 15.911 5.679 -4.168 1.00 90.06 79 ARG A N 1
ATOM 659 C CA . ARG A 1 79 ? 17.198 6.404 -4.231 1.00 90.06 79 ARG A CA 1
ATOM 660 C C . ARG A 1 79 ? 18.406 5.486 -4.033 1.00 90.06 79 ARG A C 1
ATOM 662 O O . ARG A 1 79 ? 19.450 5.699 -4.644 1.00 90.06 79 ARG A O 1
ATOM 669 N N . MET A 1 80 ? 18.289 4.480 -3.165 1.00 88.69 80 MET A N 1
ATOM 670 C CA . MET A 1 80 ? 19.372 3.519 -2.921 1.00 88.69 80 MET A CA 1
ATOM 671 C C . MET A 1 80 ? 19.619 2.609 -4.130 1.00 88.69 80 MET A C 1
ATOM 673 O O . MET A 1 80 ? 20.776 2.329 -4.440 1.00 88.69 80 MET A O 1
ATOM 677 N N . ARG A 1 81 ? 18.560 2.182 -4.831 1.00 86.62 81 ARG A N 1
ATOM 678 C CA . ARG A 1 81 ? 18.668 1.401 -6.076 1.00 86.62 81 ARG A CA 1
ATOM 679 C C . ARG A 1 81 ? 19.325 2.207 -7.194 1.00 86.62 81 ARG A C 1
ATOM 681 O O . ARG A 1 81 ? 20.285 1.736 -7.793 1.00 86.62 81 ARG A O 1
ATOM 688 N N . GLN A 1 82 ? 18.888 3.450 -7.386 1.00 84.88 82 GLN A N 1
ATOM 689 C CA . GLN A 1 82 ? 19.458 4.352 -8.392 1.00 84.88 82 GLN A CA 1
ATOM 690 C C . GLN A 1 82 ? 20.956 4.603 -8.162 1.00 84.88 82 GLN A C 1
ATOM 692 O O . GLN A 1 82 ? 21.740 4.544 -9.102 1.00 84.88 82 GLN A O 1
ATOM 697 N N . ARG A 1 83 ? 21.385 4.798 -6.905 1.00 81.88 83 ARG A N 1
ATOM 698 C CA . ARG A 1 83 ? 22.816 4.925 -6.576 1.00 81.88 83 ARG A CA 1
ATOM 699 C C . ARG A 1 83 ? 23.617 3.675 -6.931 1.00 81.88 83 ARG A C 1
ATOM 701 O O . ARG A 1 83 ? 24.706 3.811 -7.461 1.00 81.88 83 ARG A O 1
ATOM 708 N N . ARG A 1 84 ? 23.103 2.474 -6.641 1.00 76.75 84 ARG A N 1
ATOM 709 C CA . ARG A 1 84 ? 23.812 1.213 -6.932 1.00 76.75 84 ARG A CA 1
ATOM 710 C C . ARG A 1 84 ? 23.993 0.964 -8.428 1.00 76.75 84 ARG A C 1
ATOM 712 O O . ARG A 1 84 ? 25.045 0.467 -8.799 1.00 76.75 84 ARG A O 1
ATOM 719 N N . SER A 1 85 ? 23.015 1.339 -9.255 1.00 69.75 85 SER A N 1
ATOM 720 C CA . SER A 1 85 ? 23.130 1.231 -10.717 1.00 69.75 85 SER A CA 1
ATOM 721 C C . SER A 1 85 ? 24.334 2.019 -11.243 1.00 69.75 85 SER A C 1
ATOM 723 O O . SER A 1 85 ? 25.138 1.471 -11.978 1.00 69.75 85 SER A O 1
ATOM 725 N N . ILE A 1 86 ? 24.528 3.256 -10.769 1.00 69.75 86 ILE A N 1
ATOM 726 C CA . ILE A 1 86 ? 25.625 4.138 -11.210 1.00 69.75 86 ILE A CA 1
ATOM 727 C C . ILE A 1 86 ? 27.013 3.544 -10.913 1.00 69.75 86 ILE A C 1
ATOM 729 O O . ILE A 1 86 ? 27.939 3.735 -11.691 1.00 69.75 86 ILE A O 1
ATOM 733 N N . PHE A 1 87 ? 27.175 2.826 -9.797 1.00 65.25 87 PHE A N 1
ATOM 734 C CA . PHE A 1 87 ? 28.458 2.210 -9.430 1.00 65.25 87 PHE A CA 1
ATOM 735 C C . PHE A 1 87 ? 28.698 0.842 -10.083 1.00 65.25 87 PHE A C 1
ATOM 737 O O . PHE A 1 87 ? 29.813 0.343 -10.008 1.00 65.25 87 PHE A O 1
ATOM 744 N N . SER A 1 88 ? 27.673 0.217 -10.673 1.00 60.69 88 SER A N 1
ATOM 745 C CA . SER A 1 88 ? 27.805 -1.077 -11.359 1.00 60.69 88 SER A CA 1
ATOM 746 C C . SER A 1 88 ? 28.259 -0.941 -12.816 1.00 60.69 88 SER A C 1
ATOM 748 O O . SER A 1 88 ? 28.690 -1.935 -13.394 1.00 60.69 88 SER A O 1
ATOM 750 N N . ASP A 1 89 ? 28.146 0.257 -13.393 1.00 59.09 89 ASP A N 1
ATOM 751 C CA . ASP A 1 89 ? 28.486 0.572 -14.788 1.00 59.09 89 ASP A CA 1
ATOM 752 C C . ASP A 1 89 ? 29.896 1.199 -14.935 1.00 59.09 89 ASP A C 1
ATOM 754 O O . ASP A 1 89 ? 30.212 1.772 -15.980 1.00 59.09 89 ASP A O 1
ATOM 758 N N . MET A 1 90 ? 30.728 1.136 -13.884 1.00 52.12 90 MET A N 1
ATOM 759 C CA . MET A 1 90 ? 32.043 1.791 -13.775 1.00 52.12 90 MET A CA 1
ATOM 760 C C . MET A 1 90 ? 33.202 0.797 -13.659 1.00 52.12 90 MET A C 1
ATOM 762 O O . MET A 1 90 ? 32.963 -0.348 -13.212 1.00 52.12 90 MET A O 1
#

Radius of gyration: 16.1 Å; Cα contacts (8 Å, |Δi|>4): 40; chains: 1; bounding box: 59×18×35 Å

Mean predicted aligned error: 4.19 Å

Secondary structure (DSSP, 8-state):
-----SBTTTB-HHHHHHHHHHHHHHHHHHHHT--S-HHHHHHHHHHHHHHHHHHHHTTSS-HHHHHHHHHHHHHHHHHHHHHHHHHH--

Solvent-accessible surface area (backbone atoms only — not comparable to full-atom values): 5281 Å² total; per-residue (Å²): 140,86,88,78,68,52,77,71,68,76,38,70,40,65,63,50,51,50,53,51,51,49,51,49,46,72,77,40,22,76,86,70,65,58,86,67,54,72,66,60,48,47,51,52,50,52,52,44,46,52,56,32,50,52,37,31,77,73,65,78,33,51,77,70,49,27,59,52,50,34,53,52,54,50,53,53,53,51,55,54,52,57,54,51,54,64,64,70,80,107